Protein AF-A0A533HSR3-F1 (afdb_monomer)

Radius of gyration: 13.87 Å; Cα contacts (8 Å, |Δi|>4): 15; chains: 1; bounding box: 34×27×29 Å

Secondary structure (DSSP, 8-state):
-PPP-----------S-PPP-SS-S------GGGGGGS---TTTHHHHHHHHTT--

Sequence (56 aa):
DFGIVNLTTYKCTLNNEMPTLTEHKEIKWLEPDELAKLDWAPADIPTVEIIVKGKN

pLDDT: mean 90.67, std 9.25, range [49.94, 97.06]

Foldseek 3Di:
DDDDDDDDDDDDDDPPDDDDDPDDPDDDDDDLCCLVVDDDDPVCVVVSVCSNVPDD

Mean predicted aligned error: 4.75 Å

Structure (mmCIF, N/CA/C/O backbone):
data_AF-A0A533HSR3-F1
#
_entry.id   AF-A0A533HSR3-F1
#
loop_
_atom_site.group_PDB
_atom_site.id
_atom_site.type_symbol
_atom_site.label_atom_id
_atom_site.label_alt_id
_atom_site.label_comp_id
_atom_site.label_asym_id
_atom_site.label_entity_id
_atom_site.label_seq_id
_atom_site.pdbx_PDB_ins_code
_atom_site.Cartn_x
_atom_site.Cartn_y
_atom_site.Cartn_z
_atom_site.occupancy
_atom_site.B_iso_or_equiv
_atom_site.auth_seq_id
_atom_site.auth_comp_id
_atom_site.auth_asym_id
_atom_site.auth_atom_id
_atom_site.pdbx_PDB_model_num
ATOM 1 N N . ASP A 1 1 ? 22.556 -7.829 -16.568 1.00 60.00 1 ASP A N 1
ATOM 2 C CA . ASP A 1 1 ? 21.734 -8.122 -15.387 1.00 60.00 1 ASP A CA 1
ATOM 3 C C . ASP A 1 1 ? 20.788 -6.990 -15.100 1.00 60.00 1 ASP A C 1
ATOM 5 O O . ASP A 1 1 ? 21.186 -5.833 -15.187 1.00 60.00 1 ASP A O 1
ATOM 9 N N . PHE A 1 2 ? 19.538 -7.327 -14.806 1.00 78.69 2 PHE A N 1
ATOM 10 C CA . PHE A 1 2 ? 18.589 -6.372 -14.250 1.00 78.69 2 PHE A CA 1
ATOM 11 C C . PHE A 1 2 ? 18.848 -6.252 -12.738 1.00 78.69 2 PHE A C 1
ATOM 13 O O . PHE A 1 2 ? 19.223 -7.235 -12.102 1.00 78.69 2 PHE A O 1
ATOM 20 N N . GLY A 1 3 ? 18.720 -5.049 -12.176 1.00 86.44 3 GLY A N 1
ATOM 21 C CA . GLY A 1 3 ? 19.022 -4.788 -10.764 1.00 86.44 3 GLY A CA 1
ATOM 22 C C . GLY A 1 3 ? 18.005 -5.409 -9.801 1.00 86.44 3 GLY A C 1
ATOM 23 O O . GLY A 1 3 ? 16.854 -5.642 -10.164 1.00 86.44 3 GLY A O 1
ATOM 24 N N . ILE A 1 4 ? 18.423 -5.647 -8.555 1.00 89.69 4 ILE A N 1
ATOM 25 C CA . ILE A 1 4 ? 17.520 -6.036 -7.462 1.00 89.69 4 ILE A CA 1
ATOM 26 C C . ILE A 1 4 ? 16.897 -4.764 -6.877 1.00 89.69 4 ILE A C 1
ATOM 28 O O . ILE A 1 4 ? 17.618 -3.852 -6.472 1.00 89.69 4 ILE A O 1
ATOM 32 N N . VAL A 1 5 ? 15.566 -4.721 -6.797 1.00 90.44 5 VAL A N 1
ATOM 33 C CA . VAL A 1 5 ? 14.810 -3.636 -6.155 1.00 90.44 5 VAL A CA 1
ATOM 34 C C . VAL A 1 5 ? 14.213 -4.160 -4.854 1.00 90.44 5 VAL A C 1
ATOM 36 O O . VAL A 1 5 ? 13.559 -5.199 -4.851 1.00 90.44 5 VAL A O 1
ATOM 39 N N . ASN A 1 6 ? 14.432 -3.438 -3.754 1.00 92.44 6 ASN A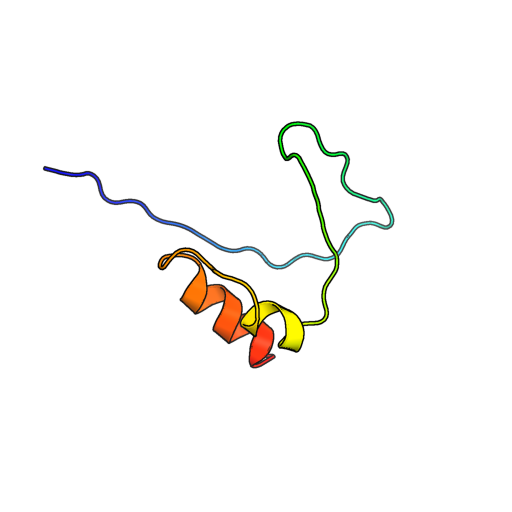 N 1
ATOM 40 C CA . ASN A 1 6 ? 13.840 -3.740 -2.452 1.00 92.44 6 ASN A CA 1
ATOM 41 C C . ASN A 1 6 ? 12.851 -2.631 -2.090 1.00 92.44 6 ASN A C 1
ATOM 43 O O . ASN A 1 6 ? 13.235 -1.462 -2.057 1.00 92.44 6 ASN A O 1
ATOM 47 N N . LEU A 1 7 ? 11.599 -2.999 -1.816 1.00 94.31 7 LEU A N 1
ATOM 48 C CA . LEU A 1 7 ? 10.558 -2.080 -1.357 1.00 94.31 7 LEU A CA 1
ATOM 49 C C . LEU A 1 7 ? 10.205 -2.396 0.097 1.00 94.31 7 LEU A C 1
ATOM 51 O O . LEU A 1 7 ? 10.030 -3.558 0.459 1.00 94.31 7 LEU A O 1
ATOM 55 N N . THR A 1 8 ? 10.083 -1.351 0.914 1.00 94.88 8 THR A N 1
ATOM 56 C CA . THR A 1 8 ? 9.725 -1.457 2.333 1.00 94.88 8 THR A CA 1
ATOM 57 C C . THR A 1 8 ? 8.497 -0.602 2.605 1.00 94.88 8 THR A C 1
ATOM 59 O O . THR A 1 8 ? 8.464 0.573 2.244 1.00 94.88 8 THR A O 1
ATOM 62 N N . THR A 1 9 ? 7.501 -1.172 3.280 1.00 94.25 9 THR A N 1
ATOM 63 C CA . THR A 1 9 ? 6.300 -0.449 3.712 1.00 94.25 9 THR A CA 1
ATOM 64 C C . THR A 1 9 ? 6.419 -0.014 5.170 1.00 94.25 9 THR A C 1
ATOM 66 O O . THR A 1 9 ? 6.834 -0.794 6.025 1.00 94.25 9 THR A O 1
ATOM 69 N N . TYR A 1 10 ? 5.977 1.211 5.464 1.00 94.12 10 TYR A N 1
ATOM 70 C CA . TYR A 1 10 ? 5.860 1.745 6.819 1.00 94.12 10 TYR A CA 1
ATOM 71 C C . TYR A 1 10 ? 4.397 2.048 7.152 1.00 94.12 10 TYR A C 1
ATOM 73 O O . TYR A 1 10 ? 3.675 2.620 6.338 1.00 94.12 10 TYR A O 1
ATOM 81 N N . LYS A 1 11 ? 3.971 1.687 8.365 1.00 92.50 11 LYS A N 1
ATOM 82 C CA . LYS A 1 11 ? 2.669 2.060 8.933 1.00 92.50 11 LYS A CA 1
ATOM 83 C C . LYS A 1 11 ? 2.871 3.237 9.883 1.00 92.50 11 LYS A C 1
ATOM 85 O O . LYS A 1 11 ? 3.711 3.162 10.777 1.00 92.50 11 LYS A O 1
ATOM 90 N N . CYS A 1 12 ? 2.100 4.304 9.710 1.00 92.38 1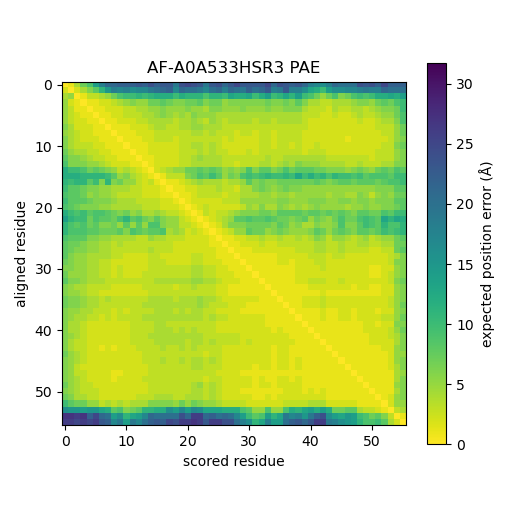2 CYS A N 1
ATOM 91 C CA . CYS A 1 12 ? 2.139 5.475 10.580 1.00 92.38 12 CYS A CA 1
ATOM 92 C C . CYS A 1 12 ? 0.733 6.035 10.817 1.00 92.38 12 CYS A C 1
ATOM 94 O O . CYS A 1 12 ? -0.233 5.655 10.157 1.00 92.38 12 CYS A O 1
ATOM 96 N N . THR A 1 13 ? 0.635 6.937 11.786 1.00 92.12 13 THR A N 1
ATOM 97 C CA . THR A 1 13 ? -0.552 7.752 12.048 1.00 92.12 13 THR A CA 1
ATOM 98 C C . THR A 1 13 ? -0.246 9.192 11.669 1.00 92.12 13 THR A C 1
ATOM 100 O O . THR A 1 13 ? 0.858 9.671 11.935 1.00 92.12 13 THR A O 1
ATOM 103 N N . LEU A 1 14 ? -1.217 9.897 11.092 1.00 91.19 14 LEU A N 1
ATOM 104 C CA . LEU A 1 14 ? -1.069 11.325 10.827 1.00 91.19 14 LEU A CA 1
ATOM 105 C C . LEU A 1 14 ? -1.008 12.123 12.132 1.00 91.19 14 LEU A C 1
ATOM 107 O O . LEU A 1 14 ? -1.721 11.835 13.091 1.00 91.19 14 LEU A O 1
ATOM 111 N N . ASN A 1 15 ? -0.181 13.162 12.148 1.00 90.06 15 ASN A N 1
ATOM 112 C CA . ASN A 1 15 ? 0.028 14.072 13.274 1.00 90.06 15 ASN A CA 1
ATOM 113 C C . ASN A 1 15 ? -1.005 15.219 13.312 1.00 90.06 15 ASN A C 1
ATOM 115 O O . ASN A 1 15 ? -0.652 16.352 13.622 1.00 90.06 15 ASN A O 1
ATOM 119 N N . ASN A 1 16 ? -2.276 14.918 13.024 1.00 88.50 16 ASN A N 1
ATOM 120 C CA . ASN A 1 16 ? -3.390 15.874 12.880 1.00 88.50 16 ASN A CA 1
ATOM 121 C C . ASN A 1 16 ? -3.302 16.836 11.681 1.00 88.50 16 ASN A C 1
ATOM 123 O O . ASN A 1 16 ? -4.126 17.742 11.571 1.00 88.50 16 ASN A O 1
ATOM 127 N N . GLU A 1 17 ? -2.362 16.627 10.762 1.00 90.94 17 GLU A N 1
ATOM 128 C CA . GLU A 1 17 ? -2.243 17.403 9.527 1.00 90.94 17 GLU A CA 1
ATOM 129 C C . GLU A 1 17 ? -2.456 16.509 8.303 1.00 90.94 17 GLU A C 1
ATOM 131 O O . GLU A 1 17 ? -2.076 15.335 8.286 1.00 90.94 17 GLU A O 1
ATOM 136 N N . MET A 1 18 ? -3.087 17.073 7.272 1.00 90.00 18 MET A N 1
ATOM 137 C CA . MET A 1 18 ? -3.294 16.382 6.004 1.00 90.00 18 MET A CA 1
ATOM 138 C C . MET A 1 18 ? -2.050 16.502 5.117 1.00 90.00 18 MET A C 1
ATOM 140 O O . MET A 1 18 ? -1.465 17.585 5.050 1.00 90.00 18 MET A O 1
ATOM 144 N N . PRO A 1 19 ? -1.664 15.441 4.386 1.00 89.56 19 PRO A N 1
ATOM 145 C CA . PRO A 1 19 ? -0.569 15.524 3.428 1.00 89.56 19 PRO A CA 1
ATOM 146 C C . PRO A 1 19 ? -0.854 16.550 2.324 1.00 89.56 19 PRO A C 1
ATOM 148 O O . PRO A 1 19 ? -1.934 16.553 1.730 1.00 89.56 19 PRO A O 1
ATOM 151 N N . THR A 1 20 ? 0.143 17.371 1.997 1.00 90.81 20 THR A N 1
ATOM 152 C CA . THR A 1 20 ? 0.117 18.227 0.804 1.00 90.81 20 THR A CA 1
ATOM 153 C C . THR A 1 20 ? 0.656 17.443 -0.387 1.00 90.81 20 THR A C 1
ATOM 155 O O . THR A 1 20 ? 1.777 16.938 -0.342 1.00 90.81 20 THR A O 1
ATOM 158 N N . LEU A 1 21 ? -0.119 17.352 -1.469 1.00 91.56 21 LEU A N 1
ATOM 159 C CA . LEU A 1 21 ? 0.323 16.698 -2.701 1.00 91.56 21 LEU A CA 1
ATOM 160 C C . LEU A 1 21 ? 1.309 17.595 -3.455 1.00 91.56 21 LEU A C 1
ATOM 162 O O . LEU A 1 21 ? 0.925 18.634 -3.987 1.00 91.56 21 LEU A O 1
ATOM 166 N N . THR A 1 22 ? 2.579 17.194 -3.503 1.00 90.75 22 THR A N 1
ATOM 167 C CA . THR A 1 22 ? 3.634 17.913 -4.238 1.00 90.75 22 THR A CA 1
ATOM 168 C C . THR A 1 22 ? 3.945 17.292 -5.601 1.00 90.75 22 THR A C 1
ATOM 170 O O . THR A 1 22 ? 4.402 17.995 -6.496 1.00 90.75 22 THR A O 1
ATOM 173 N N . GLU A 1 23 ? 3.681 15.992 -5.770 1.00 89.38 23 GLU A N 1
ATOM 174 C CA . GLU A 1 23 ? 4.014 15.225 -6.985 1.00 89.38 23 GLU A CA 1
ATOM 175 C C . GLU A 1 23 ? 2.84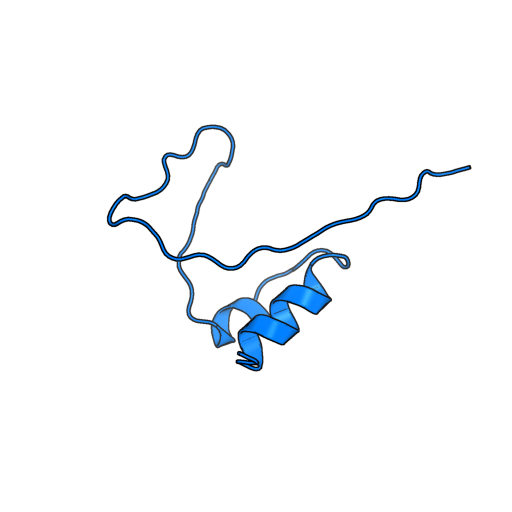5 14.374 -7.506 1.00 89.38 23 GLU A C 1
ATOM 177 O O . GLU A 1 23 ? 2.594 14.319 -8.711 1.00 89.38 23 GLU A O 1
ATOM 182 N N . HIS A 1 24 ? 2.104 13.709 -6.615 1.00 86.50 24 HIS A N 1
ATOM 183 C CA . HIS A 1 24 ? 0.988 12.848 -7.009 1.00 86.50 24 HIS A CA 1
A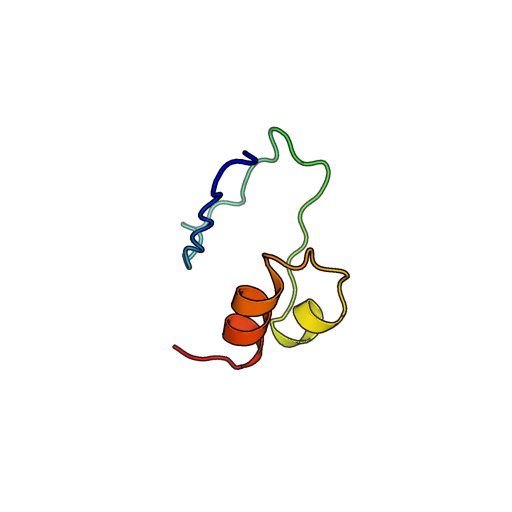TOM 184 C C . HIS A 1 24 ? -0.258 13.651 -7.395 1.00 86.50 24 HIS A C 1
ATOM 186 O O . HIS A 1 24 ? -0.551 14.698 -6.824 1.00 86.50 24 HIS A O 1
ATOM 192 N N . LYS A 1 25 ? -1.024 13.119 -8.355 1.00 90.69 25 LYS A N 1
ATOM 193 C CA . LYS A 1 25 ? -2.237 13.768 -8.878 1.00 90.69 25 LYS A CA 1
ATOM 194 C C . LYS A 1 25 ? -3.433 13.687 -7.928 1.00 90.69 25 LYS A C 1
ATOM 196 O O . LYS A 1 25 ? -4.301 14.549 -7.993 1.00 90.69 25 LYS A O 1
ATOM 201 N N . GLU A 1 26 ? -3.497 12.655 -7.090 1.00 91.81 26 GLU A N 1
ATOM 202 C CA . GLU A 1 26 ? -4.650 12.376 -6.232 1.00 91.81 26 GLU A CA 1
ATOM 203 C C . GLU A 1 26 ? -4.239 11.557 -5.000 1.00 91.81 26 GLU A C 1
ATOM 205 O O . GLU A 1 26 ? -3.284 10.779 -5.051 1.00 91.81 26 GLU A O 1
ATOM 210 N N . ILE A 1 27 ? -4.987 11.724 -3.906 1.00 92.56 27 ILE A N 1
ATOM 211 C CA . ILE A 1 27 ? -4.975 10.854 -2.727 1.00 92.56 27 ILE A CA 1
ATOM 212 C C . ILE A 1 27 ? -6.413 10.544 -2.317 1.00 92.56 27 ILE A C 1
ATOM 214 O O . ILE A 1 27 ? -7.280 11.418 -2.363 1.00 92.56 27 ILE A O 1
ATOM 218 N N . LYS A 1 28 ? -6.653 9.306 -1.883 1.00 92.69 28 LYS A N 1
ATOM 219 C CA . LYS A 1 28 ? -7.955 8.849 -1.404 1.00 92.69 28 LYS A CA 1
ATOM 220 C C . LYS A 1 28 ? -7.800 8.061 -0.108 1.00 92.69 28 LYS A C 1
ATOM 222 O O . LYS A 1 28 ? -6.968 7.161 -0.028 1.00 92.69 28 LYS A O 1
ATOM 227 N N . TRP A 1 29 ? -8.630 8.387 0.878 1.00 92.50 29 TRP A N 1
ATOM 228 C CA . TRP A 1 29 ? -8.805 7.574 2.080 1.00 92.50 29 TRP A CA 1
ATOM 229 C C . TRP A 1 29 ? -9.807 6.462 1.799 1.00 92.50 29 TRP A C 1
ATOM 231 O O . TRP A 1 29 ? -10.852 6.712 1.197 1.00 92.50 29 TRP A O 1
ATOM 241 N N . LEU A 1 30 ? -9.460 5.249 2.209 1.00 95.44 30 LEU A N 1
ATOM 242 C CA . LEU A 1 30 ? -10.232 4.036 1.985 1.00 95.44 30 LEU A CA 1
ATOM 243 C C . LEU A 1 30 ? -10.230 3.203 3.258 1.00 95.44 30 LEU A C 1
ATOM 245 O O . LEU A 1 30 ? -9.231 3.184 3.983 1.00 95.44 30 LEU A O 1
ATOM 249 N N . GLU A 1 31 ? -11.323 2.486 3.486 1.00 95.25 31 GLU A N 1
ATOM 250 C CA . GLU A 1 31 ? -11.339 1.435 4.493 1.00 95.25 31 GLU A CA 1
ATOM 251 C C . GLU A 1 31 ? -10.445 0.261 4.047 1.00 95.25 31 GLU A C 1
ATOM 253 O O . GLU A 1 31 ? -10.253 0.042 2.842 1.00 95.25 31 GLU A O 1
ATOM 258 N N . PRO A 1 32 ? -9.870 -0.520 4.983 1.00 94.44 32 PRO A N 1
ATOM 259 C CA . PRO A 1 32 ? -8.945 -1.596 4.637 1.00 94.44 32 PRO A CA 1
ATOM 260 C C . PRO A 1 32 ? -9.494 -2.602 3.618 1.00 94.44 32 PRO A C 1
ATOM 262 O O . PRO A 1 32 ? -8.754 -3.033 2.740 1.00 94.44 32 PRO A O 1
ATOM 265 N N . ASP A 1 33 ? -10.777 -2.961 3.686 1.00 94.31 33 ASP A N 1
ATOM 266 C CA . ASP A 1 33 ? -11.421 -3.913 2.770 1.00 94.31 33 ASP A CA 1
ATOM 267 C C . ASP A 1 33 ? -11.632 -3.345 1.356 1.00 94.31 33 ASP A C 1
ATOM 269 O O . ASP A 1 33 ? -11.723 -4.096 0.380 1.00 94.31 33 ASP A O 1
ATOM 273 N N . GLU A 1 34 ? -11.667 -2.021 1.210 1.00 97.00 34 GLU A N 1
ATOM 274 C CA . GLU A 1 34 ? -11.761 -1.363 -0.090 1.00 97.00 34 GLU A CA 1
ATOM 275 C C . GLU A 1 34 ? -10.444 -1.407 -0.864 1.00 97.00 34 GLU A C 1
ATOM 277 O O . GLU A 1 34 ? -10.470 -1.393 -2.096 1.00 97.00 34 GLU A O 1
ATOM 282 N N . LEU A 1 35 ? -9.302 -1.530 -0.176 1.00 96.19 35 LEU A N 1
ATOM 283 C CA . LEU A 1 35 ? -7.992 -1.640 -0.824 1.00 96.19 35 LEU A CA 1
ATOM 284 C C . LEU A 1 35 ? -7.928 -2.848 -1.765 1.00 96.19 35 LEU A C 1
ATOM 286 O O . LEU A 1 35 ? -7.323 -2.757 -2.829 1.00 96.19 35 LEU A O 1
ATOM 290 N N . ALA A 1 36 ? -8.604 -3.950 -1.433 1.00 93.75 36 ALA A N 1
ATOM 291 C CA . ALA A 1 36 ? -8.639 -5.159 -2.260 1.00 93.75 36 ALA A CA 1
ATOM 292 C C . AL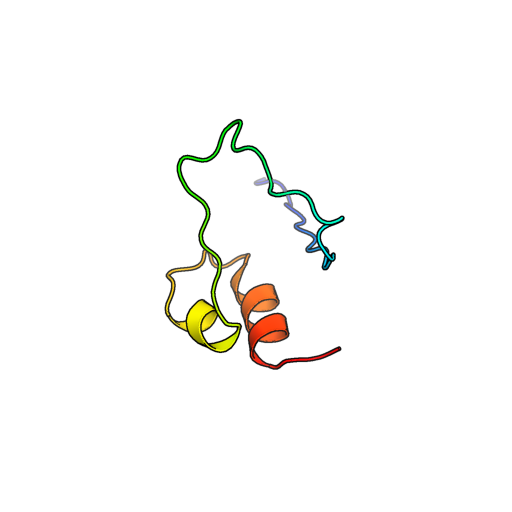A A 1 36 ? -9.381 -4.982 -3.604 1.00 93.75 36 ALA A C 1
ATOM 294 O O . ALA A 1 36 ? -9.327 -5.871 -4.450 1.00 93.75 36 ALA A O 1
ATOM 295 N N . LYS A 1 37 ? -10.090 -3.861 -3.802 1.00 96.06 37 LYS A N 1
ATOM 296 C CA . LYS A 1 37 ? -10.853 -3.560 -5.026 1.00 96.06 37 LYS A CA 1
ATOM 297 C C . LYS A 1 37 ? -10.037 -2.777 -6.064 1.00 96.06 37 LYS A C 1
ATOM 299 O O . LYS A 1 37 ? -10.530 -2.568 -7.170 1.00 96.06 37 LYS A O 1
ATOM 304 N N . LEU A 1 38 ? -8.843 -2.301 -5.705 1.00 96.38 38 LEU A N 1
ATOM 305 C CA . LEU A 1 38 ? -7.967 -1.532 -6.592 1.00 96.38 38 LEU A CA 1
ATOM 306 C C . LEU A 1 38 ? -6.995 -2.438 -7.359 1.00 96.38 38 LEU A C 1
ATOM 308 O O . LEU A 1 38 ? -6.652 -3.528 -6.905 1.00 96.38 38 LEU A O 1
ATOM 312 N N . ASP A 1 39 ? -6.534 -1.951 -8.511 1.00 97.06 39 ASP A N 1
ATOM 313 C CA . ASP A 1 39 ? -5.509 -2.610 -9.324 1.00 97.06 39 ASP A CA 1
ATOM 314 C C . ASP A 1 39 ? -4.110 -2.221 -8.821 1.00 97.06 39 ASP A C 1
ATOM 316 O O . ASP A 1 39 ? -3.604 -1.134 -9.111 1.00 97.06 39 ASP A O 1
ATOM 320 N N . TRP A 1 40 ? -3.519 -3.081 -7.989 1.00 96.62 40 TRP A N 1
ATOM 321 C CA . TRP A 1 40 ? -2.197 -2.869 -7.396 1.00 96.62 40 TRP A CA 1
ATOM 322 C C . TRP A 1 40 ? -1.092 -3.478 -8.249 1.00 96.62 40 TRP A C 1
ATOM 324 O O . TRP A 1 40 ? -1.241 -4.565 -8.811 1.00 96.62 40 TRP A O 1
ATOM 334 N N . ALA A 1 41 ? 0.075 -2.831 -8.269 1.00 95.81 41 ALA A N 1
ATOM 335 C CA . ALA A 1 41 ? 1.246 -3.438 -8.879 1.00 95.81 41 ALA A CA 1
ATOM 336 C C . ALA A 1 41 ? 1.658 -4.712 -8.105 1.00 95.81 41 ALA A C 1
ATOM 338 O O . ALA A 1 41 ? 1.490 -4.775 -6.883 1.00 95.81 41 ALA A O 1
ATOM 339 N N . PRO A 1 42 ? 2.268 -5.717 -8.768 1.00 94.62 42 PRO A N 1
ATOM 340 C CA . PRO A 1 42 ? 2.611 -6.990 -8.127 1.00 94.62 42 PRO A CA 1
ATOM 341 C C . PRO A 1 42 ? 3.478 -6.870 -6.868 1.00 94.62 42 PRO A C 1
ATOM 343 O O . PRO A 1 42 ? 3.388 -7.713 -5.979 1.00 94.62 42 PRO A O 1
ATOM 346 N N . ALA A 1 43 ? 4.310 -5.829 -6.782 1.00 94.88 43 ALA A N 1
ATOM 347 C CA . ALA A 1 43 ? 5.184 -5.599 -5.637 1.00 94.88 43 ALA A CA 1
ATOM 348 C C . ALA A 1 43 ? 4.441 -5.071 -4.392 1.00 94.88 43 ALA A C 1
ATOM 350 O O . ALA A 1 43 ? 4.936 -5.247 -3.281 1.00 94.88 43 ALA A O 1
ATOM 351 N N . ASP A 1 44 ? 3.252 -4.483 -4.564 1.00 96.31 44 ASP A N 1
ATOM 352 C CA . ASP A 1 44 ? 2.459 -3.880 -3.483 1.00 96.31 44 ASP A CA 1
ATOM 353 C C . ASP A 1 44 ? 1.409 -4.845 -2.904 1.00 96.31 44 ASP A C 1
ATOM 355 O O . ASP A 1 44 ? 1.003 -4.700 -1.748 1.00 96.31 44 ASP A O 1
ATOM 359 N N . ILE A 1 45 ? 0.997 -5.867 -3.672 1.00 96.00 45 ILE A N 1
ATOM 360 C CA . ILE A 1 45 ? -0.009 -6.869 -3.264 1.00 96.00 45 ILE A CA 1
ATOM 361 C C . ILE A 1 45 ? 0.281 -7.473 -1.874 1.00 96.00 45 ILE A C 1
ATOM 363 O O . ILE A 1 45 ? -0.643 -7.508 -1.055 1.00 96.00 45 ILE A O 1
ATOM 367 N N . PRO A 1 46 ? 1.521 -7.903 -1.535 1.00 95.00 46 PRO A N 1
ATOM 368 C CA . PRO A 1 46 ? 1.799 -8.489 -0.221 1.00 95.00 46 PRO A CA 1
ATOM 369 C C . PRO A 1 46 ? 1.464 -7.544 0.938 1.00 95.00 46 PRO A C 1
ATOM 371 O O . PRO A 1 46 ? 0.909 -7.965 1.953 1.00 95.00 46 PRO A O 1
ATOM 374 N N . THR A 1 47 ? 1.763 -6.255 0.776 1.00 95.81 47 THR A N 1
ATOM 375 C CA . THR A 1 47 ? 1.465 -5.222 1.768 1.00 95.81 47 THR A CA 1
ATOM 376 C C . THR A 1 47 ? -0.037 -4.995 1.904 1.00 95.81 47 THR A C 1
ATOM 378 O O . THR A 1 47 ? -0.549 -4.947 3.024 1.00 95.81 47 THR A O 1
ATOM 381 N N . VAL A 1 48 ? -0.758 -4.895 0.783 1.00 96.25 48 VAL A N 1
ATOM 382 C CA . VAL 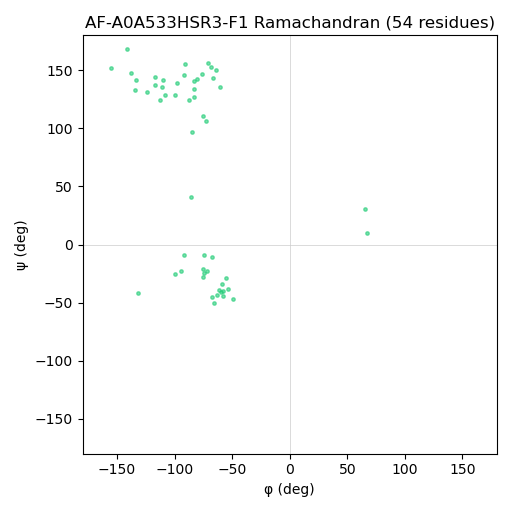A 1 48 ? -2.219 -4.709 0.778 1.00 96.25 48 VAL A CA 1
ATOM 383 C C . VAL A 1 48 ? -2.908 -5.853 1.515 1.00 96.25 48 VAL A C 1
ATOM 385 O O . VAL A 1 48 ? -3.764 -5.611 2.362 1.00 96.25 48 VAL A O 1
ATOM 388 N N . GLU A 1 49 ? -2.490 -7.098 1.278 1.00 95.25 49 GLU A N 1
ATOM 389 C CA . GLU A 1 49 ? -3.043 -8.248 1.990 1.00 95.25 49 GLU A CA 1
ATOM 390 C C . GLU A 1 49 ? -2.821 -8.185 3.507 1.00 95.25 49 GLU A C 1
ATOM 392 O O . GLU A 1 49 ? -3.713 -8.569 4.264 1.00 95.25 49 GLU A O 1
ATOM 397 N N . ILE A 1 50 ? -1.653 -7.721 3.969 1.00 94.94 50 ILE A N 1
ATOM 398 C CA . ILE A 1 50 ? -1.364 -7.563 5.405 1.00 94.94 50 ILE A CA 1
ATOM 399 C C . ILE A 1 50 ? -2.317 -6.539 6.031 1.00 94.94 50 ILE A C 1
ATOM 401 O O . ILE A 1 50 ? -2.859 -6.794 7.110 1.00 94.94 50 ILE A O 1
ATOM 405 N N . ILE A 1 51 ? -2.547 -5.417 5.341 1.00 95.06 51 ILE A N 1
ATOM 406 C CA . ILE A 1 51 ? -3.442 -4.346 5.797 1.00 95.06 51 ILE A CA 1
ATOM 407 C C . ILE A 1 51 ? -4.892 -4.844 5.843 1.00 95.06 51 ILE A C 1
ATOM 409 O O . ILE A 1 51 ? -5.536 -4.726 6.883 1.00 95.06 51 ILE A O 1
ATOM 413 N N . VAL A 1 52 ? -5.381 -5.465 4.761 1.00 95.31 52 VAL A N 1
ATOM 414 C CA . VAL A 1 52 ? -6.752 -6.005 4.658 1.00 95.31 52 VAL A CA 1
ATOM 415 C C . VAL A 1 52 ? -7.015 -7.066 5.733 1.00 95.31 52 VAL A C 1
ATOM 417 O O . VAL A 1 52 ? -8.081 -7.089 6.341 1.00 95.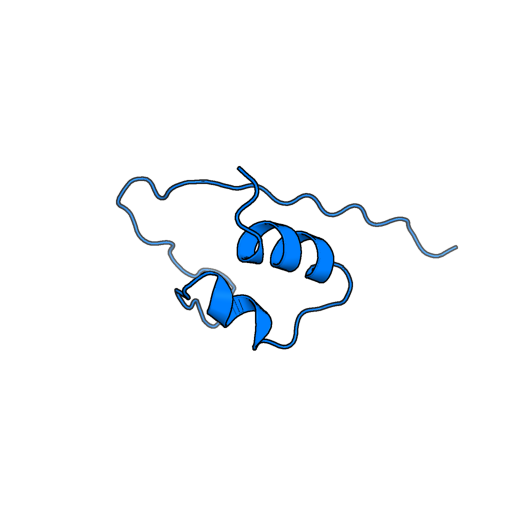31 52 VAL A O 1
ATOM 420 N N . LYS A 1 53 ? -6.041 -7.948 6.001 1.00 93.06 53 LYS A N 1
ATOM 421 C CA . LYS A 1 53 ? -6.159 -9.013 7.014 1.00 93.06 53 LYS A CA 1
ATOM 422 C C . LYS A 1 53 ? -6.054 -8.493 8.455 1.00 93.06 53 LYS A C 1
ATOM 424 O O . LYS A 1 53 ? -6.286 -9.267 9.381 1.00 93.06 53 LYS A O 1
ATOM 429 N N . GLY A 1 54 ? -5.692 -7.224 8.665 1.00 79.56 54 GLY A N 1
ATOM 430 C CA . GLY A 1 54 ? -5.637 -6.605 9.989 1.00 79.56 54 GLY A CA 1
ATOM 431 C C . GLY A 1 54 ? -4.585 -7.204 10.926 1.00 79.56 54 GLY A C 1
ATOM 432 O O . GLY A 1 54 ? -4.789 -7.214 12.140 1.00 79.56 54 GLY A O 1
ATOM 433 N N . LYS A 1 55 ? -3.464 -7.724 10.401 1.00 55.59 55 LYS A N 1
ATOM 434 C CA . LYS A 1 55 ? -2.366 -8.177 11.270 1.00 55.59 55 LYS A CA 1
ATOM 435 C C . LYS A 1 55 ? -1.661 -6.956 11.867 1.00 55.59 55 LYS A C 1
ATOM 437 O O . LYS A 1 55 ? -0.953 -6.242 11.160 1.00 55.59 55 LYS A O 1
ATOM 442 N N . ASN A 1 56 ? -1.906 -6.721 13.156 1.00 49.94 56 ASN A N 1
ATOM 443 C CA . ASN A 1 56 ? -1.100 -5.840 14.002 1.00 49.94 56 ASN A CA 1
ATOM 444 C C . ASN A 1 56 ? 0.153 -6.572 14.476 1.00 49.94 56 ASN A C 1
ATOM 446 O O . ASN A 1 56 ? 0.016 -7.750 14.880 1.00 49.94 56 ASN A O 1
#

Solvent-accessible surface area (backbone atoms only — not comparable to full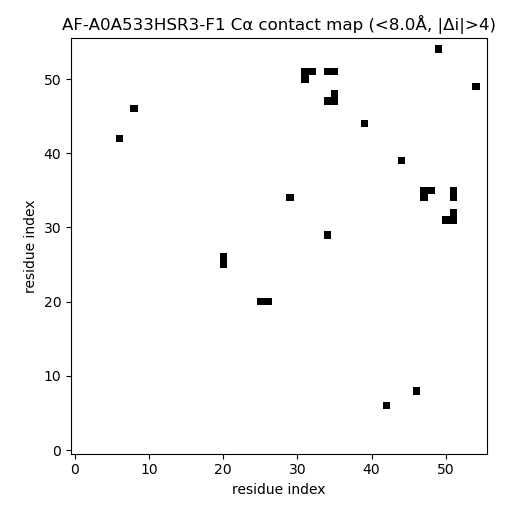-atom values): 4219 Å² total; per-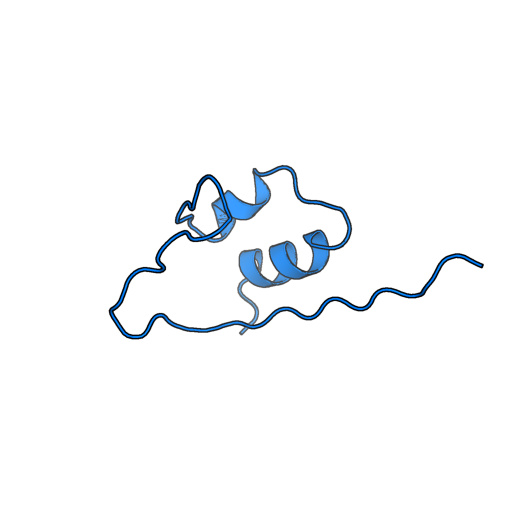residue (Å²): 135,84,82,90,83,87,88,83,90,82,89,83,78,76,88,89,60,79,88,78,75,87,82,63,94,77,87,82,91,73,58,54,74,56,58,78,76,56,94,67,58,82,86,48,46,69,57,52,52,42,55,48,69,62,74,126